Protein AF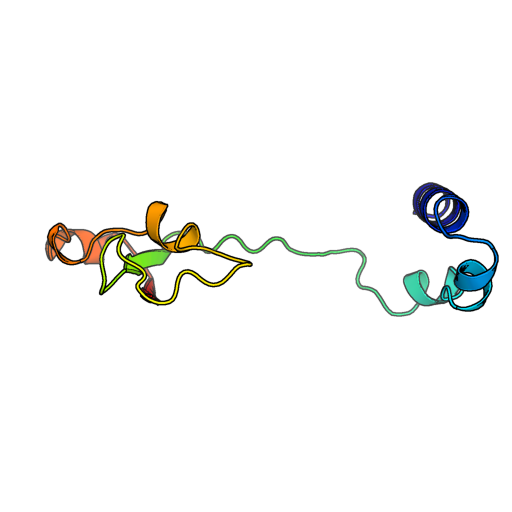-K2C5R1-F1 (afdb_monomer)

Secondary structure (DSSP, 8-state):
-HHHHHHHHHHS-HHHHTTSPPTTHHHHS--S-------TTEEEEETTTT--SS--TTTTTGGGGGSEEGGG--GGGGGG-SEEEEE--

Structure (mmCIF, N/CA/C/O backbone):
data_AF-K2C5R1-F1
#
_entry.id   AF-K2C5R1-F1
#
loop_
_atom_site.group_PDB
_atom_site.id
_atom_site.type_symbol
_atom_site.label_atom_id
_atom_site.label_alt_id
_atom_site.label_comp_id
_atom_site.label_asym_id
_atom_site.label_entity_id
_atom_site.label_seq_id
_atom_site.pdbx_PDB_ins_code
_atom_site.Cartn_x
_atom_site.Cartn_y
_atom_site.Cartn_z
_atom_site.occupancy
_atom_site.B_iso_or_equiv
_atom_site.auth_seq_id
_atom_site.auth_comp_id
_atom_site.auth_asym_id
_atom_site.auth_atom_id
_atom_site.pdbx_PDB_model_num
ATOM 1 N N . MET A 1 1 ? -2.171 0.569 -31.944 1.00 71.25 1 MET A N 1
ATOM 2 C CA . MET A 1 1 ? -1.089 -0.310 -31.437 1.00 71.25 1 MET A CA 1
ATOM 3 C C . MET A 1 1 ? 0.123 -0.354 -32.360 1.00 71.25 1 MET A C 1
ATOM 5 O O . MET A 1 1 ? 1.216 -0.188 -31.844 1.00 71.25 1 MET A O 1
ATOM 9 N N . GLN A 1 2 ? -0.028 -0.501 -33.684 1.00 78.88 2 GLN A N 1
ATOM 10 C CA . GLN A 1 2 ? 1.117 -0.456 -34.618 1.00 78.88 2 GLN A CA 1
ATOM 11 C C . GLN A 1 2 ? 1.942 0.836 -34.511 1.00 78.88 2 GLN A C 1
ATOM 13 O O . GLN A 1 2 ? 3.164 0.771 -34.455 1.00 78.88 2 GLN A O 1
ATOM 18 N N . THR A 1 3 ? 1.282 1.993 -34.395 1.00 83.69 3 THR A N 1
ATOM 19 C CA . THR A 1 3 ? 1.954 3.291 -34.206 1.00 83.69 3 THR A CA 1
ATOM 20 C C . THR A 1 3 ? 2.791 3.326 -32.924 1.00 83.69 3 THR A C 1
ATOM 22 O O . THR A 1 3 ? 3.974 3.633 -32.981 1.00 83.69 3 THR A O 1
ATOM 25 N N . LEU A 1 4 ? 2.218 2.898 -31.791 1.00 81.06 4 LEU A N 1
ATOM 26 C CA . LEU A 1 4 ? 2.920 2.809 -30.505 1.00 81.06 4 LEU A CA 1
ATOM 27 C C . LEU A 1 4 ? 4.105 1.829 -30.558 1.00 81.06 4 LEU A C 1
ATOM 29 O O . LEU A 1 4 ? 5.162 2.111 -30.008 1.00 81.06 4 LEU A O 1
ATOM 33 N N . TYR A 1 5 ? 3.953 0.686 -31.232 1.00 87.06 5 TYR A N 1
ATOM 34 C CA . TYR A 1 5 ? 5.052 -0.262 -31.421 1.00 87.06 5 TYR A CA 1
ATOM 35 C C . TYR A 1 5 ? 6.204 0.355 -32.222 1.00 87.06 5 TYR A C 1
ATOM 37 O O . TYR A 1 5 ? 7.357 0.236 -31.816 1.00 87.06 5 TYR A O 1
ATOM 45 N N . ALA A 1 6 ? 5.905 1.054 -33.321 1.00 90.31 6 ALA A N 1
ATOM 46 C CA . ALA A 1 6 ? 6.917 1.733 -34.126 1.00 90.31 6 ALA A CA 1
ATOM 47 C C . ALA A 1 6 ? 7.634 2.840 -33.333 1.00 90.31 6 ALA A C 1
ATOM 49 O O . ALA A 1 6 ? 8.859 2.947 -33.397 1.00 90.31 6 ALA A O 1
ATOM 50 N N . GLU A 1 7 ? 6.892 3.615 -32.539 1.00 91.88 7 GLU A N 1
ATOM 51 C CA . GLU A 1 7 ? 7.448 4.633 -31.642 1.00 91.88 7 GLU A CA 1
ATOM 52 C C . GLU A 1 7 ? 8.393 4.012 -30.605 1.00 91.88 7 GLU A C 1
ATOM 54 O O . GLU A 1 7 ? 9.547 4.432 -30.498 1.00 91.88 7 GLU A O 1
ATOM 59 N N . LEU A 1 8 ? 7.957 2.960 -29.904 1.00 88.00 8 LEU A N 1
ATOM 60 C CA . LEU A 1 8 ? 8.776 2.245 -28.919 1.00 88.00 8 LEU A CA 1
ATOM 61 C C . LEU A 1 8 ? 10.029 1.628 -29.553 1.00 88.00 8 LEU A C 1
ATOM 63 O O . LEU A 1 8 ? 11.119 1.745 -28.998 1.00 88.00 8 LEU A O 1
ATOM 67 N N . LEU A 1 9 ? 9.905 1.025 -30.736 1.00 91.50 9 LEU A N 1
ATOM 68 C CA . LEU A 1 9 ? 11.033 0.439 -31.460 1.00 91.50 9 LEU A CA 1
ATOM 69 C C . LEU A 1 9 ? 12.044 1.508 -31.900 1.00 91.50 9 LEU A C 1
ATOM 71 O O . LEU A 1 9 ? 13.255 1.282 -31.857 1.00 91.50 9 LEU A O 1
ATOM 75 N N . SER A 1 10 ? 11.562 2.692 -32.288 1.00 93.06 10 SER A N 1
ATOM 76 C CA . SER A 1 10 ? 12.420 3.820 -32.662 1.00 93.06 10 SER A CA 1
ATOM 77 C C . SER A 1 10 ? 13.200 4.385 -31.470 1.00 93.06 10 SER A C 1
ATOM 79 O O . SER A 1 10 ? 14.360 4.770 -31.639 1.00 93.06 10 SER A O 1
ATOM 81 N N . ALA A 1 11 ? 12.604 4.348 -30.272 1.00 93.50 11 ALA A N 1
ATOM 82 C CA . ALA A 1 11 ? 13.218 4.784 -29.020 1.00 93.50 11 ALA A CA 1
ATOM 83 C C . ALA A 1 11 ? 14.310 3.824 -28.509 1.00 93.50 11 ALA A C 1
ATOM 85 O O . ALA A 1 11 ? 15.150 4.220 -27.700 1.00 93.50 11 ALA A O 1
ATOM 86 N N . LEU A 1 12 ? 14.335 2.574 -28.987 1.00 92.06 12 LEU A N 1
ATOM 87 C CA . LEU A 1 12 ? 15.399 1.620 -28.676 1.00 92.06 12 LEU A CA 1
ATOM 88 C C . LEU A 1 12 ? 16.677 1.923 -29.467 1.00 92.06 12 LEU A C 1
ATOM 90 O O . LEU A 1 12 ? 16.647 2.323 -30.638 1.00 92.06 12 LEU A O 1
ATOM 94 N N . SER A 1 13 ? 17.822 1.649 -28.837 1.00 93.31 13 SER A N 1
ATOM 95 C CA . SER A 1 13 ? 19.124 1.712 -29.501 1.00 93.31 13 SER A CA 1
ATOM 96 C C . SER A 1 13 ? 19.214 0.680 -30.636 1.00 93.31 13 SER A C 1
ATOM 98 O O . SER A 1 13 ? 18.554 -0.362 -30.570 1.00 93.31 13 SER A O 1
ATOM 100 N N . PRO A 1 14 ? 20.052 0.906 -31.667 1.00 89.19 14 PRO A N 1
ATOM 101 C CA . PRO A 1 14 ? 20.153 -0.005 -32.811 1.00 89.19 14 PRO A CA 1
ATOM 102 C C . PRO A 1 14 ? 20.431 -1.461 -32.421 1.00 89.19 14 PRO A C 1
ATOM 104 O O . PRO A 1 14 ? 19.866 -2.373 -33.012 1.00 89.19 14 PRO A O 1
ATOM 107 N N . GLN A 1 15 ? 21.246 -1.669 -31.383 1.00 91.25 15 GLN A N 1
ATOM 108 C CA . GLN A 1 15 ? 21.603 -2.994 -30.871 1.00 91.25 15 GLN A CA 1
ATOM 109 C C . GLN A 1 15 ? 20.428 -3.707 -30.188 1.00 91.25 15 GLN A C 1
ATOM 111 O O . GLN A 1 15 ? 20.380 -4.928 -30.174 1.00 91.25 15 GLN A O 1
ATOM 116 N N . MET A 1 16 ? 19.482 -2.960 -29.613 1.00 89.06 16 MET A N 1
ATOM 117 C CA . MET A 1 16 ? 18.340 -3.523 -28.884 1.00 89.06 16 MET A CA 1
ATOM 118 C C . MET A 1 16 ? 17.127 -3.786 -29.774 1.00 89.06 16 MET A C 1
ATOM 120 O O . MET A 1 16 ? 16.266 -4.580 -29.406 1.00 89.06 16 MET A O 1
ATOM 124 N N . ARG A 1 17 ? 17.065 -3.177 -30.963 1.00 89.94 17 ARG A N 1
ATOM 125 C CA . ARG A 1 17 ? 15.963 -3.393 -31.915 1.00 89.94 17 ARG A CA 1
ATOM 126 C C . ARG A 1 17 ? 15.884 -4.835 -32.409 1.00 89.94 17 ARG A C 1
ATOM 128 O O . ARG A 1 17 ? 14.784 -5.335 -32.587 1.00 89.94 17 ARG A O 1
ATOM 135 N N . SER A 1 18 ? 17.022 -5.512 -32.581 1.00 87.81 18 SER A N 1
ATOM 136 C CA . SER A 1 18 ? 17.062 -6.926 -32.989 1.00 87.81 18 SER A CA 1
ATOM 137 C C . SER A 1 18 ? 16.523 -7.885 -31.929 1.00 87.81 18 SER A C 1
ATOM 139 O O . SER A 1 18 ? 16.209 -9.026 -32.245 1.00 87.81 18 SER A O 1
ATOM 141 N N . SER A 1 19 ? 16.436 -7.433 -30.677 1.00 88.06 19 SER A N 1
ATOM 142 C CA . SER A 1 19 ? 15.891 -8.205 -29.559 1.00 88.06 19 SER A CA 1
ATOM 143 C C . SER A 1 19 ? 14.416 -7.895 -29.304 1.00 88.06 19 SER A C 1
ATOM 145 O O . SER A 1 19 ? 13.811 -8.494 -28.416 1.00 88.06 19 SER A O 1
ATOM 147 N N . ALA A 1 20 ? 13.837 -6.936 -30.034 1.00 86.88 20 ALA A N 1
ATOM 148 C CA . ALA A 1 20 ? 12.430 -6.614 -29.900 1.00 86.88 20 ALA A CA 1
ATOM 149 C C . ALA A 1 20 ? 11.584 -7.724 -30.549 1.00 86.88 20 ALA A C 1
ATOM 151 O O . ALA A 1 20 ? 11.881 -8.139 -31.670 1.00 86.88 20 ALA A O 1
ATOM 152 N N . PRO A 1 21 ? 10.524 -8.200 -29.879 1.00 85.38 21 PRO A N 1
ATOM 153 C CA . PRO A 1 21 ? 9.609 -9.173 -30.465 1.00 85.38 21 PRO A CA 1
ATOM 154 C C . PRO A 1 21 ? 8.912 -8.589 -31.701 1.00 85.38 21 PRO A C 1
ATOM 156 O O . PRO A 1 21 ? 8.626 -7.387 -31.763 1.00 85.38 21 PRO A O 1
ATOM 159 N N . GLU A 1 22 ? 8.610 -9.443 -32.677 1.00 87.44 22 GLU A N 1
ATOM 160 C CA . GLU A 1 22 ? 7.829 -9.059 -33.852 1.00 87.44 22 GLU A CA 1
ATOM 161 C C . GLU A 1 22 ? 6.432 -8.578 -33.449 1.00 87.44 22 GLU A C 1
ATOM 163 O O . GLU A 1 22 ? 5.806 -9.126 -32.538 1.00 87.44 22 GLU A O 1
ATOM 168 N N . PHE A 1 23 ? 5.907 -7.570 -34.154 1.00 82.44 23 PHE A N 1
ATOM 169 C CA . PHE A 1 23 ? 4.601 -6.988 -33.831 1.00 82.44 23 PHE A CA 1
ATOM 170 C C . PHE A 1 23 ? 3.467 -8.031 -33.786 1.00 82.44 23 PHE A C 1
ATOM 172 O O . PHE A 1 23 ? 2.558 -7.917 -32.964 1.00 82.44 23 PHE A O 1
ATOM 179 N N . ALA A 1 24 ? 3.530 -9.055 -34.646 1.00 83.25 24 ALA A N 1
ATOM 180 C CA . ALA A 1 24 ? 2.525 -10.114 -34.744 1.00 83.25 24 ALA A CA 1
ATOM 181 C C . ALA A 1 24 ? 2.314 -10.875 -33.420 1.00 83.25 24 ALA A C 1
ATOM 183 O O . ALA A 1 24 ? 1.182 -11.229 -33.095 1.00 83.25 24 ALA A O 1
ATOM 184 N N . ILE A 1 25 ? 3.363 -11.016 -32.600 1.00 78.94 25 ILE A N 1
ATOM 185 C CA . ILE A 1 25 ? 3.317 -11.718 -31.307 1.00 78.94 25 ILE A CA 1
ATOM 186 C C . ILE A 1 25 ? 2.331 -11.042 -30.338 1.00 78.94 25 ILE A C 1
ATOM 188 O O . ILE A 1 25 ? 1.660 -11.708 -29.552 1.00 78.94 25 ILE A O 1
ATOM 192 N N . PHE A 1 26 ? 2.174 -9.718 -30.428 1.00 72.44 26 PHE A N 1
ATOM 193 C CA . PHE A 1 26 ? 1.224 -8.970 -29.597 1.00 72.44 26 PHE A CA 1
ATOM 194 C C . PHE A 1 26 ? -0.231 -9.107 -30.058 1.00 72.44 26 PHE A C 1
ATOM 196 O O . PHE A 1 26 ? -1.142 -8.732 -29.315 1.00 72.44 26 PHE A O 1
ATOM 203 N N . ASN A 1 27 ? -0.455 -9.625 -31.266 1.00 70.75 27 ASN A N 1
ATOM 204 C CA . ASN A 1 27 ? -1.778 -9.789 -31.857 1.00 70.75 27 ASN A CA 1
ATOM 205 C C . ASN A 1 27 ? -2.346 -11.203 -31.647 1.00 70.75 27 ASN A C 1
ATOM 207 O O . ASN A 1 27 ? -3.559 -11.374 -31.685 1.00 70.75 27 ASN A O 1
ATOM 211 N N . GLU A 1 28 ? -1.490 -12.202 -31.405 1.00 67.25 28 GLU A N 1
ATOM 212 C CA . GLU A 1 28 ? -1.896 -13.616 -31.337 1.00 67.25 28 GLU A CA 1
ATOM 213 C C . GLU A 1 28 ? -2.136 -14.141 -29.910 1.00 67.25 28 GLU A C 1
ATOM 215 O O . GLU A 1 28 ? -2.881 -15.105 -29.733 1.00 67.25 28 GLU A O 1
ATOM 220 N N . HIS A 1 29 ? -1.573 -13.504 -28.872 1.00 58.44 29 HIS A N 1
ATOM 221 C CA . HIS A 1 29 ? -1.613 -14.047 -27.500 1.00 58.44 29 HIS A CA 1
ATOM 222 C C . HIS A 1 29 ? -1.983 -13.062 -26.390 1.00 58.44 29 HIS A C 1
ATOM 224 O O . HIS A 1 29 ? -2.020 -13.441 -25.219 1.00 58.44 29 HIS A O 1
ATOM 230 N N . THR A 1 30 ? -2.296 -11.815 -26.725 1.00 59.62 30 THR A N 1
ATOM 231 C CA . THR A 1 30 ? -2.635 -10.812 -25.715 1.00 59.62 30 THR A CA 1
ATOM 232 C C . THR A 1 30 ? -4.136 -10.569 -25.748 1.00 59.62 30 THR A C 1
ATOM 234 O O . THR A 1 30 ? -4.613 -10.006 -26.736 1.00 59.62 30 THR A O 1
ATOM 237 N N . PRO A 1 31 ? -4.918 -10.923 -24.707 1.00 57.94 31 PRO A N 1
ATOM 238 C CA . PRO A 1 31 ? -6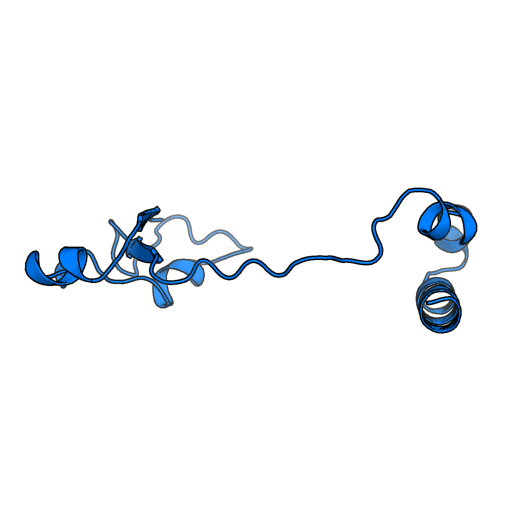.219 -10.294 -24.565 1.00 57.94 31 PRO A CA 1
ATOM 239 C C . PRO A 1 31 ? -5.961 -8.785 -24.585 1.00 57.94 31 PRO A C 1
ATOM 241 O O . PRO A 1 31 ? -5.153 -8.284 -23.804 1.00 57.94 31 PRO A O 1
ATOM 244 N N . HIS A 1 32 ? -6.587 -8.061 -25.517 1.00 61.03 32 HIS A N 1
ATOM 245 C CA . HIS A 1 32 ? -6.425 -6.609 -25.705 1.00 61.03 32 HIS A CA 1
ATOM 246 C C . HIS A 1 32 ? -6.990 -5.783 -24.532 1.00 61.03 32 HIS A C 1
ATOM 248 O O . HIS A 1 32 ? -7.405 -4.637 -24.695 1.00 61.03 32 HIS A O 1
ATOM 254 N N . TYR A 1 33 ? -7.037 -6.376 -23.345 1.00 63.88 33 TYR A N 1
ATOM 255 C CA . TYR A 1 33 ? -7.692 -5.877 -22.165 1.00 63.88 33 TYR A CA 1
ATOM 256 C C . TYR A 1 33 ? -6.809 -6.154 -20.949 1.00 63.88 33 TYR A C 1
ATOM 258 O O . TYR A 1 33 ? -6.723 -7.274 -20.449 1.00 63.88 33 TYR A O 1
ATOM 266 N N . LEU A 1 34 ? -6.127 -5.107 -20.495 1.00 67.88 34 LEU A N 1
ATOM 267 C CA . LEU A 1 34 ? -5.573 -5.044 -19.151 1.00 67.88 34 LEU A CA 1
ATOM 268 C C . LEU A 1 34 ? -6.663 -4.462 -18.263 1.00 67.88 34 LEU A C 1
ATOM 270 O O . LEU A 1 34 ? -6.916 -3.257 -18.309 1.00 6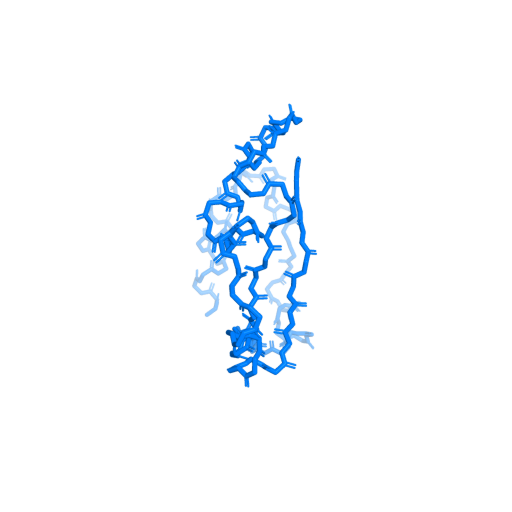7.88 34 LEU A O 1
ATOM 274 N N . ASP A 1 35 ? -7.316 -5.317 -17.481 1.00 69.06 35 ASP A N 1
ATOM 275 C CA . ASP A 1 35 ? -8.272 -4.826 -16.503 1.00 69.06 35 ASP A CA 1
ATOM 276 C C . ASP A 1 35 ? -7.511 -4.205 -15.333 1.00 69.06 35 ASP A C 1
ATOM 278 O O . ASP A 1 35 ? -6.710 -4.860 -14.654 1.00 69.06 35 ASP A O 1
ATOM 282 N N . LYS A 1 36 ? -7.733 -2.913 -15.102 1.00 71.06 36 LYS A N 1
ATOM 283 C CA . LYS A 1 36 ? -7.196 -2.253 -13.918 1.00 71.06 36 LYS A CA 1
ATOM 284 C C . LYS A 1 36 ? -8.150 -2.539 -12.771 1.00 71.06 36 LYS A C 1
ATOM 286 O O . LYS A 1 36 ? -9.034 -1.740 -12.468 1.00 71.06 36 LYS A O 1
ATOM 291 N N . ILE A 1 37 ? -7.930 -3.663 -12.101 1.00 72.06 37 ILE A N 1
ATOM 292 C CA . ILE A 1 37 ? -8.658 -3.974 -10.876 1.00 72.06 37 ILE A CA 1
ATOM 293 C C . ILE A 1 37 ? -8.148 -3.046 -9.775 1.00 72.06 37 ILE A C 1
ATOM 295 O O . ILE A 1 37 ? -7.052 -3.212 -9.244 1.00 72.06 37 ILE A O 1
ATOM 299 N N . CYS A 1 38 ? -8.958 -2.048 -9.438 1.00 71.69 38 CYS A N 1
ATOM 300 C CA . CYS A 1 38 ? -8.818 -1.289 -8.205 1.00 71.69 38 CYS A CA 1
ATOM 301 C C . CYS A 1 38 ? -9.688 -1.985 -7.154 1.00 71.69 38 CYS A C 1
ATOM 303 O O . CYS A 1 38 ? -10.913 -1.912 -7.281 1.00 71.69 38 CYS A O 1
ATOM 305 N N . PRO A 1 39 ? -9.112 -2.657 -6.139 1.00 75.56 39 PRO A N 1
ATOM 306 C CA . PRO A 1 39 ? -9.901 -3.253 -5.071 1.00 75.56 39 PRO A CA 1
ATOM 307 C C . PRO A 1 39 ? -10.781 -2.176 -4.431 1.00 75.56 39 PRO A C 1
ATOM 309 O O . PRO A 1 39 ? -10.287 -1.250 -3.786 1.00 75.56 39 PRO A O 1
ATOM 312 N N . ALA A 1 40 ? -12.088 -2.263 -4.657 1.00 81.19 40 ALA A N 1
ATOM 313 C CA . ALA A 1 40 ? -13.050 -1.408 -3.988 1.00 81.19 40 ALA A CA 1
ATOM 314 C C . ALA A 1 40 ? -13.278 -1.965 -2.580 1.00 81.19 40 ALA A C 1
ATOM 316 O O . ALA A 1 40 ? -13.335 -3.177 -2.397 1.00 81.19 40 ALA A O 1
ATOM 317 N N . LYS A 1 41 ? -13.402 -1.082 -1.583 1.00 90.94 41 LYS A N 1
ATOM 318 C CA . LYS A 1 41 ? -13.680 -1.459 -0.185 1.00 90.94 41 LYS A CA 1
ATOM 319 C C . LYS A 1 41 ? -12.650 -2.401 0.465 1.00 90.94 41 LYS A C 1
ATOM 321 O O . LYS A 1 41 ? -12.985 -3.096 1.423 1.00 90.94 41 LYS A O 1
ATOM 326 N N . THR A 1 42 ? -11.388 -2.350 0.039 1.00 93.50 42 THR A N 1
ATOM 327 C CA . THR A 1 42 ? -10.266 -2.915 0.805 1.00 93.50 42 THR A CA 1
ATOM 328 C C . THR A 1 42 ? -9.597 -1.817 1.624 1.00 93.50 42 THR A C 1
ATOM 330 O O . THR A 1 42 ? -9.105 -0.841 1.058 1.00 93.50 42 THR A O 1
ATOM 333 N N . LEU A 1 43 ? -9.550 -1.969 2.948 1.00 94.50 43 LEU A N 1
ATOM 334 C CA . LEU A 1 43 ? -8.786 -1.064 3.808 1.00 94.50 43 LEU A CA 1
ATOM 335 C C . LEU A 1 43 ? -7.327 -1.516 3.874 1.00 94.50 43 LEU A C 1
ATOM 337 O O . LEU A 1 43 ? -7.039 -2.629 4.306 1.00 94.50 43 LEU A O 1
ATOM 341 N N . SER A 1 44 ? -6.398 -0.640 3.508 1.00 94.88 44 SER A N 1
ATOM 342 C CA . SER A 1 44 ? -4.964 -0.885 3.687 1.00 94.88 44 SER A CA 1
ATOM 343 C C . SER A 1 44 ? -4.515 -0.386 5.057 1.00 94.88 44 SER A C 1
ATOM 345 O O . SER A 1 44 ? -4.605 0.811 5.322 1.00 94.88 44 SER A O 1
ATOM 347 N N . VAL A 1 45 ? -4.012 -1.278 5.911 1.00 96.44 45 VAL A N 1
ATOM 348 C CA . VAL A 1 45 ? -3.538 -0.978 7.272 1.00 96.44 45 VAL A CA 1
ATOM 349 C C . VAL A 1 45 ? -2.050 -1.295 7.401 1.00 96.44 45 VAL A C 1
ATOM 351 O O . VAL A 1 45 ? -1.609 -2.396 7.064 1.00 96.44 45 VAL A O 1
ATOM 354 N N . SER A 1 46 ? -1.279 -0.337 7.911 1.00 97.31 46 SER A N 1
ATOM 355 C CA . SER A 1 46 ? 0.126 -0.544 8.261 1.00 97.31 46 SER A CA 1
ATOM 356 C C . SER A 1 46 ? 0.265 -0.859 9.747 1.00 97.31 46 SER A C 1
ATOM 358 O O . SER A 1 46 ? -0.214 -0.098 10.588 1.00 97.31 46 SER A O 1
ATOM 360 N N . VAL A 1 47 ? 0.951 -1.953 10.080 1.00 96.69 47 VAL A N 1
ATOM 361 C CA . VAL A 1 47 ? 1.233 -2.345 11.475 1.00 96.69 47 VAL A CA 1
ATOM 362 C C . VAL A 1 47 ? 2.432 -1.612 12.072 1.00 96.69 47 VAL A C 1
ATOM 364 O O . VAL A 1 47 ? 2.627 -1.646 13.283 1.00 96.69 47 VAL A O 1
ATOM 367 N N . THR A 1 48 ? 3.224 -0.943 11.233 1.00 96.50 48 THR A N 1
ATOM 368 C CA . THR A 1 48 ? 4.337 -0.072 11.640 1.00 96.50 48 THR A CA 1
ATOM 369 C C . THR A 1 48 ? 3.995 1.405 11.448 1.00 96.50 48 THR A C 1
ATOM 371 O O . THR A 1 48 ? 4.881 2.256 11.425 1.00 96.50 48 THR A O 1
ATOM 374 N N . ASP A 1 49 ? 2.704 1.724 11.301 1.00 95.94 49 ASP A N 1
ATOM 375 C CA . ASP A 1 49 ? 2.218 3.059 10.962 1.00 95.94 49 ASP A CA 1
ATOM 376 C C . ASP A 1 49 ? 2.934 3.608 9.710 1.00 95.94 49 ASP A C 1
ATOM 378 O O . ASP A 1 49 ? 2.851 2.998 8.644 1.00 95.94 49 ASP A O 1
ATOM 382 N N . HIS A 1 50 ? 3.648 4.732 9.798 1.00 94.50 50 HIS A N 1
ATOM 383 C CA . HIS A 1 50 ? 4.402 5.298 8.670 1.00 94.50 50 HIS A CA 1
ATOM 384 C C . HIS A 1 50 ? 5.909 5.021 8.736 1.00 94.50 50 HIS A C 1
ATOM 386 O O . HIS A 1 50 ? 6.666 5.517 7.898 1.00 94.50 50 HIS A O 1
ATOM 392 N N . GLU A 1 51 ? 6.351 4.230 9.711 1.00 94.81 51 GLU A N 1
ATOM 393 C CA . GLU A 1 51 ? 7.760 3.925 9.917 1.00 94.81 51 GLU A CA 1
ATOM 394 C C . GLU A 1 51 ? 8.193 2.734 9.061 1.00 94.81 51 GLU A C 1
ATOM 396 O O . GLU A 1 51 ? 7.549 1.685 9.048 1.00 94.81 51 GLU A O 1
ATOM 401 N N . CYS A 1 52 ? 9.321 2.902 8.367 1.00 95.25 52 CYS A N 1
ATOM 402 C CA . CYS A 1 52 ? 10.026 1.828 7.677 1.00 95.25 52 CYS A CA 1
ATOM 403 C C . CYS A 1 52 ? 11.518 1.922 7.989 1.00 95.25 52 CYS A C 1
ATOM 405 O O . CYS A 1 52 ? 12.190 2.883 7.595 1.00 95.25 52 CYS A O 1
ATOM 407 N N . ARG A 1 53 ? 12.051 0.926 8.703 1.00 94.44 53 ARG A N 1
ATOM 408 C CA . ARG A 1 53 ? 13.450 0.951 9.169 1.00 94.44 53 ARG A CA 1
ATOM 409 C C . ARG A 1 53 ? 14.433 0.648 8.052 1.00 94.44 53 ARG A C 1
ATOM 411 O O . AR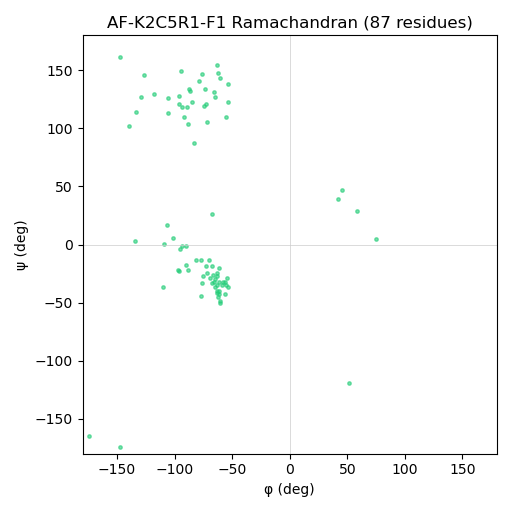G A 1 53 ? 15.538 1.183 8.051 1.00 94.44 53 ARG A O 1
ATOM 418 N N . GLN A 1 54 ? 14.031 -0.199 7.107 1.00 93.00 54 GLN A N 1
ATOM 419 C CA . GLN A 1 54 ? 14.929 -0.692 6.068 1.00 93.00 54 GLN A CA 1
ATOM 420 C C . GLN A 1 54 ? 15.226 0.353 4.985 1.00 93.00 54 GLN A C 1
ATOM 422 O O . GLN A 1 54 ? 16.291 0.301 4.376 1.00 93.00 54 GLN A O 1
ATOM 427 N N . LYS A 1 55 ? 14.310 1.308 4.752 1.00 90.94 55 LYS A N 1
ATOM 428 C CA . LYS A 1 55 ? 14.463 2.412 3.782 1.00 90.94 55 LYS A CA 1
ATOM 429 C C . LYS A 1 55 ? 15.010 1.952 2.419 1.00 90.94 55 LYS A C 1
ATOM 431 O O . LYS A 1 55 ? 15.925 2.558 1.865 1.00 90.94 55 LYS A O 1
ATOM 436 N N . CYS A 1 56 ? 14.447 0.868 1.878 1.00 95.44 56 CYS A N 1
ATOM 437 C CA . CYS A 1 56 ? 14.866 0.296 0.597 1.00 95.44 56 CYS A CA 1
ATOM 438 C C . CYS A 1 56 ? 14.855 1.355 -0.515 1.00 95.44 56 CYS A C 1
ATOM 440 O O . CYS A 1 56 ? 13.885 2.101 -0.624 1.00 95.44 56 CYS A O 1
ATOM 442 N N . ALA A 1 57 ? 15.866 1.362 -1.390 1.00 95.31 57 ALA A N 1
ATOM 443 C CA . ALA A 1 57 ? 16.029 2.382 -2.435 1.00 95.31 57 ALA A CA 1
ATOM 444 C C . ALA A 1 57 ? 14.802 2.556 -3.355 1.00 95.31 57 ALA A C 1
ATOM 446 O O . ALA A 1 57 ? 14.566 3.645 -3.866 1.00 95.31 57 ALA A O 1
ATOM 447 N N . HIS A 1 58 ? 14.011 1.497 -3.552 1.00 91.31 58 HIS A N 1
ATOM 448 C CA . HIS A 1 58 ? 12.823 1.530 -4.403 1.00 91.31 58 HIS A CA 1
ATOM 449 C C . HIS A 1 58 ? 11.611 2.208 -3.748 1.00 91.31 58 HIS A C 1
ATOM 451 O O . HIS A 1 58 ? 10.925 2.992 -4.396 1.00 91.31 58 HIS A O 1
ATOM 457 N N . CYS A 1 59 ? 11.325 1.903 -2.476 1.00 94.25 59 CYS A N 1
ATOM 458 C CA . CYS A 1 59 ? 10.110 2.382 -1.815 1.00 94.25 59 CYS A CA 1
ATOM 459 C C . CYS A 1 59 ? 10.383 3.431 -0.735 1.00 94.25 59 CYS A C 1
ATOM 461 O O . CYS A 1 59 ? 9.573 4.331 -0.567 1.00 94.25 59 CYS A O 1
ATOM 463 N N . SER A 1 60 ? 11.478 3.321 0.023 1.00 92.38 60 SER A N 1
ATOM 464 C CA . SER A 1 60 ? 11.830 4.177 1.165 1.00 92.38 60 SER A CA 1
ATOM 465 C C . SER A 1 60 ? 10.641 4.516 2.089 1.00 92.38 60 SER A C 1
ATOM 467 O O . SER A 1 60 ? 10.491 5.654 2.537 1.00 92.38 60 SER A O 1
ATOM 469 N N . GLY A 1 61 ? 9.752 3.547 2.336 1.00 93.00 61 GLY A N 1
ATOM 470 C CA . GLY A 1 61 ? 8.548 3.731 3.158 1.00 93.00 61 GLY A CA 1
ATOM 471 C C . GLY A 1 61 ? 7.401 4.510 2.496 1.00 93.00 61 GLY A C 1
ATOM 472 O O . GLY A 1 61 ? 6.380 4.746 3.135 1.00 93.00 61 GLY A O 1
ATOM 473 N N . HIS A 1 62 ? 7.503 4.895 1.219 1.00 94.69 62 HIS A N 1
ATOM 474 C CA . HIS A 1 62 ? 6.452 5.651 0.529 1.00 94.69 62 HIS A CA 1
ATOM 475 C C . HIS A 1 62 ? 5.100 4.934 0.504 1.00 94.69 62 HIS A C 1
ATOM 477 O O . HIS A 1 62 ? 4.076 5.601 0.628 1.00 94.69 62 HIS A O 1
ATOM 483 N N . TYR A 1 63 ? 5.080 3.603 0.398 1.00 91.12 63 TYR A N 1
ATOM 484 C CA . TYR A 1 63 ? 3.826 2.846 0.391 1.00 91.12 63 TYR A CA 1
ATOM 485 C C . TYR A 1 63 ? 3.062 2.943 1.714 1.00 91.12 63 TYR A C 1
ATOM 487 O O . TYR A 1 63 ? 1.835 2.953 1.698 1.00 91.12 63 TYR A O 1
ATOM 495 N N . LEU A 1 64 ? 3.761 3.108 2.842 1.00 95.00 64 LEU A N 1
ATOM 496 C CA . LEU A 1 64 ? 3.128 3.213 4.157 1.00 95.00 64 LEU A CA 1
ATOM 497 C C . LEU A 1 64 ? 2.393 4.543 4.352 1.00 95.00 64 LEU A C 1
ATOM 499 O O . LEU A 1 64 ? 1.453 4.609 5.138 1.00 95.00 64 LEU A O 1
ATOM 503 N N . LYS A 1 65 ? 2.774 5.603 3.623 1.00 93.00 65 LYS A N 1
ATOM 504 C CA . LYS A 1 65 ? 2.164 6.943 3.738 1.00 93.00 65 LYS A CA 1
ATOM 505 C C . LYS A 1 65 ? 0.686 6.966 3.341 1.00 93.00 65 LYS A C 1
ATOM 507 O O . LYS A 1 65 ? -0.053 7.820 3.811 1.00 93.00 65 LYS A O 1
ATOM 512 N N . GLY A 1 66 ? 0.269 6.055 2.462 1.00 91.56 66 GLY A N 1
ATOM 513 C CA . GLY A 1 66 ? -1.122 5.930 2.019 1.00 91.56 66 GLY A CA 1
ATOM 514 C C . GLY A 1 66 ? -1.949 4.924 2.821 1.00 91.56 66 GLY A C 1
ATOM 515 O O . GLY A 1 66 ? -3.122 4.734 2.512 1.00 91.56 66 GLY A O 1
ATOM 516 N N . MET A 1 67 ? -1.352 4.245 3.805 1.00 94.88 67 MET A N 1
ATOM 517 C CA . MET A 1 67 ? -2.030 3.227 4.606 1.00 94.88 67 MET A CA 1
ATOM 518 C C . MET A 1 67 ? -2.595 3.827 5.894 1.00 94.88 67 MET A C 1
ATOM 520 O O . MET A 1 67 ? -2.022 4.746 6.476 1.00 94.88 67 MET A O 1
ATOM 524 N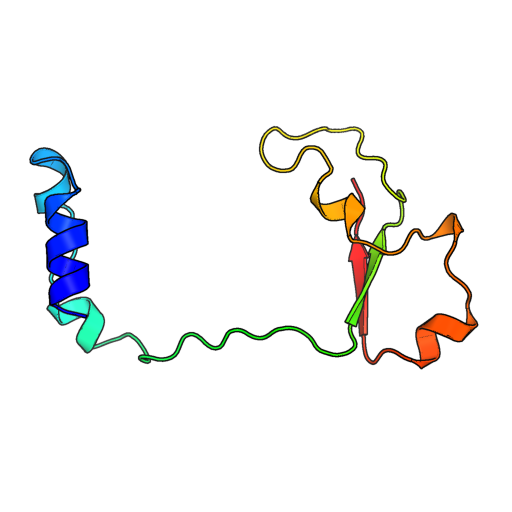 N . GLN A 1 68 ? -3.704 3.266 6.370 1.00 95.94 68 GLN A N 1
ATOM 525 C CA . GLN A 1 68 ? -4.258 3.570 7.682 1.00 95.94 68 GLN A CA 1
ATOM 526 C C . GLN A 1 68 ? -3.280 3.113 8.772 1.00 95.94 68 GLN A C 1
ATOM 528 O O . GLN A 1 68 ? -2.878 1.949 8.807 1.00 95.94 68 GLN A O 1
ATOM 533 N N . MET A 1 69 ? -2.930 4.024 9.680 1.00 96.50 69 MET A N 1
ATOM 534 C CA . MET A 1 69 ? -2.122 3.719 10.861 1.00 96.50 69 MET A CA 1
ATOM 535 C C . MET A 1 69 ? -2.898 2.796 11.801 1.00 96.50 69 MET A C 1
ATOM 537 O O . MET A 1 69 ? -4.060 3.080 12.125 1.00 96.50 69 MET A O 1
ATOM 541 N N . LEU A 1 70 ? -2.255 1.720 12.257 1.00 96.00 70 LEU A N 1
ATOM 542 C CA . LEU A 1 70 ? -2.829 0.795 13.230 1.00 96.00 70 LEU A CA 1
ATOM 543 C C . LEU A 1 70 ? -3.099 1.508 14.5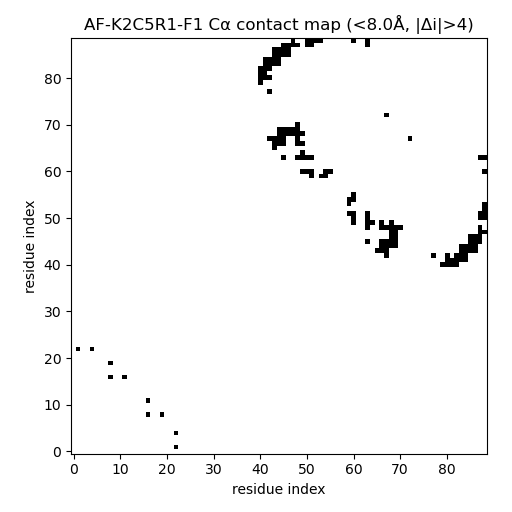57 1.00 96.00 70 LEU A C 1
ATOM 545 O O . LEU A 1 70 ? -4.159 1.309 15.146 1.00 96.00 70 LEU A O 1
ATOM 549 N N . SER A 1 71 ? -2.195 2.394 14.986 1.00 95.88 71 SER A N 1
ATOM 550 C CA . SER A 1 71 ? -2.343 3.163 16.233 1.00 95.88 71 SER A CA 1
ATOM 551 C C . SER A 1 71 ? -3.571 4.082 16.257 1.00 95.88 71 SER A C 1
ATOM 553 O O . SER A 1 71 ? -4.050 4.454 17.326 1.00 95.88 71 SER A O 1
ATOM 555 N N . GLN A 1 72 ? -4.112 4.424 15.086 1.00 95.44 72 GLN A N 1
ATOM 556 C CA . GLN A 1 72 ? -5.278 5.297 14.927 1.00 95.44 72 GLN A CA 1
ATOM 557 C C . GLN A 1 72 ? -6.530 4.543 14.455 1.00 95.44 72 GLN A C 1
ATOM 559 O O . GLN A 1 72 ? -7.591 5.146 14.259 1.00 95.44 72 GLN A O 1
ATOM 564 N N . LEU A 1 73 ? -6.425 3.228 14.253 1.00 94.38 73 LEU A N 1
ATOM 565 C CA . LEU A 1 73 ? -7.511 2.417 13.729 1.00 94.38 73 LEU A CA 1
ATOM 566 C C . LEU A 1 73 ? -8.598 2.223 14.793 1.00 94.38 73 LEU A C 1
ATOM 568 O O . LEU A 1 73 ? -8.375 1.647 15.856 1.00 94.38 73 LEU A O 1
ATOM 572 N N . LYS A 1 74 ? -9.820 2.659 14.480 1.00 93.94 74 LYS A N 1
ATOM 573 C CA . LYS A 1 74 ? -10.999 2.409 15.319 1.00 93.94 74 LYS A CA 1
ATOM 574 C C . LYS A 1 74 ? -11.631 1.074 14.928 1.00 93.94 74 LYS A C 1
ATOM 576 O O . LYS A 1 74 ? -11.891 0.833 13.753 1.00 93.94 74 LYS A O 1
ATOM 581 N N . THR A 1 75 ? -11.966 0.235 15.906 1.00 84.00 75 THR A N 1
ATOM 582 C CA . THR A 1 75 ? -12.587 -1.088 15.685 1.00 84.00 75 THR A CA 1
ATOM 583 C C . THR A 1 75 ? -13.889 -1.030 14.880 1.00 84.00 75 THR A C 1
ATOM 585 O O . THR A 1 75 ? -14.167 -1.936 14.099 1.00 84.00 75 THR A O 1
ATOM 588 N N . GLY A 1 76 ? -14.669 0.048 15.006 1.00 89.25 76 GLY A N 1
ATOM 589 C CA . GLY A 1 76 ? -15.886 0.256 14.211 1.00 89.25 76 GLY A CA 1
ATOM 590 C C . GLY A 1 76 ? -15.635 0.465 12.712 1.00 89.25 76 GLY A C 1
ATOM 591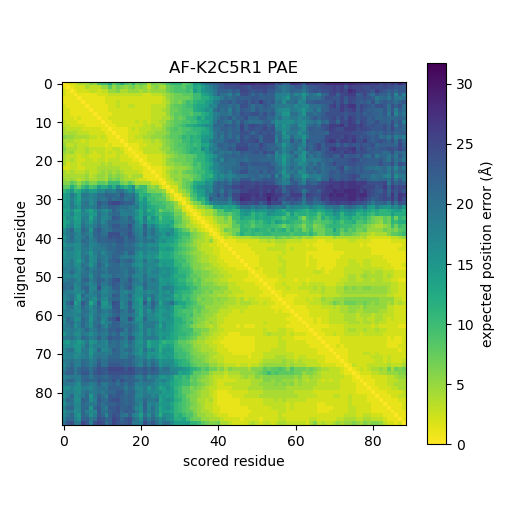 O O . GLY A 1 76 ? -16.492 0.119 11.904 1.00 89.25 76 GLY A O 1
ATOM 592 N N . THR A 1 77 ? -14.458 0.969 12.329 1.00 89.06 77 THR A N 1
ATOM 593 C CA . THR A 1 77 ? -14.109 1.288 10.935 1.00 89.06 77 THR A CA 1
ATOM 594 C C . THR A 1 77 ? -14.044 0.044 10.054 1.00 89.06 77 THR A C 1
ATOM 596 O O . THR A 1 77 ? -14.400 0.113 8.882 1.00 89.06 77 THR A O 1
ATOM 59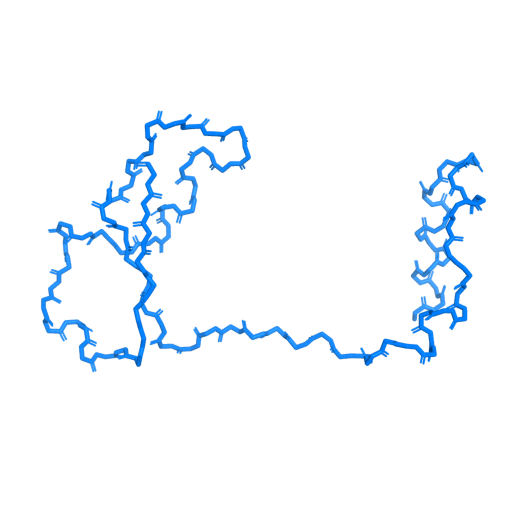9 N N . LEU A 1 78 ? -13.644 -1.101 10.614 1.00 90.19 78 LEU A N 1
ATOM 600 C CA . LEU A 1 78 ? -13.476 -2.353 9.870 1.00 90.19 78 LEU A CA 1
ATOM 601 C C . LEU A 1 78 ? -14.784 -2.880 9.266 1.00 90.19 78 LEU A C 1
ATOM 603 O O . LEU A 1 78 ? -14.747 -3.575 8.261 1.00 90.19 78 LEU A O 1
ATOM 607 N N . ARG A 1 79 ? -15.941 -2.511 9.830 1.00 92.94 79 ARG A N 1
ATOM 608 C CA . ARG A 1 79 ? -17.263 -2.937 9.335 1.00 92.94 79 ARG A CA 1
ATOM 609 C C . ARG A 1 79 ? -17.650 -2.310 7.990 1.00 92.94 79 ARG A C 1
ATOM 611 O O . ARG A 1 79 ? -18.611 -2.759 7.381 1.00 92.94 79 ARG A O 1
ATOM 618 N N . ASN A 1 80 ? -16.929 -1.279 7.547 1.00 93.75 80 ASN A N 1
ATOM 619 C CA . ASN A 1 80 ? -17.208 -0.563 6.299 1.00 93.75 80 ASN A CA 1
ATOM 620 C C . ASN A 1 80 ? -16.470 -1.149 5.083 1.00 93.75 80 ASN A C 1
ATOM 622 O O . ASN A 1 80 ? -16.602 -0.617 3.980 1.00 93.75 80 ASN A O 1
ATOM 626 N N . TYR A 1 81 ? -15.669 -2.197 5.287 1.00 94.44 81 TYR A N 1
ATOM 627 C CA . TYR A 1 81 ? -14.775 -2.764 4.284 1.00 94.44 81 TYR A CA 1
ATOM 628 C C . TYR A 1 81 ? -15.018 -4.264 4.138 1.00 94.44 81 TYR A C 1
ATOM 630 O O . TYR A 1 81 ? -15.303 -4.950 5.118 1.00 94.44 81 TYR A O 1
ATOM 638 N N . ASP A 1 82 ? -14.870 -4.763 2.914 1.00 94.69 82 ASP A N 1
ATOM 639 C CA . ASP A 1 82 ? -15.069 -6.179 2.585 1.00 94.69 82 ASP A CA 1
ATOM 640 C C . ASP A 1 82 ? -13.769 -6.980 2.776 1.00 94.69 82 ASP A C 1
ATOM 642 O O . ASP A 1 82 ? -13.792 -8.195 2.967 1.00 94.69 82 ASP A O 1
ATOM 646 N N . ALA A 1 83 ? -12.622 -6.293 2.752 1.00 93.50 83 ALA A N 1
ATOM 647 C CA . ALA A 1 83 ? -11.306 -6.881 2.955 1.00 93.50 83 ALA A CA 1
ATOM 648 C C . ALA A 1 83 ? -10.340 -5.909 3.650 1.00 93.50 83 ALA A C 1
ATOM 650 O O . ALA A 1 83 ? -10.522 -4.688 3.638 1.00 93.50 83 ALA A O 1
ATOM 651 N N . VAL A 1 84 ? -9.267 -6.462 4.222 1.00 94.25 84 VAL A N 1
ATOM 652 C CA . VAL A 1 84 ? -8.176 -5.698 4.839 1.00 94.25 84 VAL A CA 1
ATOM 653 C C . VAL A 1 84 ? -6.840 -6.186 4.286 1.00 94.25 84 VAL A C 1
ATOM 655 O O . VAL A 1 84 ? -6.541 -7.377 4.342 1.00 94.25 84 VAL A O 1
ATOM 658 N N . LEU A 1 85 ? -6.026 -5.263 3.777 1.00 93.94 85 LEU A N 1
ATOM 659 C CA . LEU A 1 85 ? -4.623 -5.503 3.443 1.00 93.94 85 LEU A CA 1
ATOM 660 C C . LEU A 1 85 ? -3.763 -5.096 4.640 1.00 93.94 85 LEU A C 1
ATOM 662 O O . LEU A 1 85 ? -3.748 -3.924 5.009 1.00 93.94 85 LEU A O 1
ATOM 666 N N . ILE A 1 86 ? -3.025 -6.042 5.218 1.00 95.75 86 ILE A N 1
ATOM 667 C CA . ILE A 1 86 ? -2.118 -5.797 6.346 1.00 95.75 86 ILE A CA 1
ATOM 668 C C . ILE A 1 86 ? -0.675 -5.821 5.833 1.00 95.75 86 ILE A C 1
ATOM 670 O O . ILE A 1 86 ? -0.268 -6.788 5.192 1.00 95.75 86 ILE A O 1
ATOM 674 N N . SER A 1 87 ? 0.092 -4.763 6.103 1.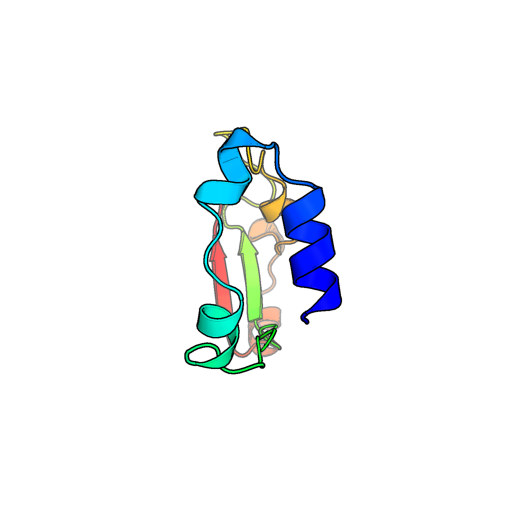00 95.00 87 SER A N 1
ATOM 675 C CA . SER A 1 87 ? 1.508 -4.646 5.714 1.00 95.00 87 SER A CA 1
ATOM 676 C C . SER A 1 87 ? 2.316 -3.841 6.747 1.00 95.00 87 SER A C 1
ATOM 678 O O . SER A 1 87 ? 1.784 -3.481 7.796 1.00 95.00 87 SER A O 1
ATOM 680 N N . GLY A 1 88 ? 3.590 -3.559 6.466 1.00 94.75 88 GLY A N 1
ATOM 681 C CA . GLY A 1 88 ? 4.494 -2.749 7.294 1.00 94.75 88 GLY A CA 1
ATOM 682 C C . GLY A 1 88 ? 5.842 -2.501 6.606 1.00 94.75 88 GLY A C 1
ATOM 683 O O . GLY A 1 88 ? 5.972 -2.721 5.397 1.00 94.75 88 GLY A O 1
ATOM 684 N N . GLY A 1 89 ? 6.848 -2.053 7.363 1.00 92.94 89 GLY A N 1
ATOM 685 C CA . GLY A 1 89 ? 8.215 -1.842 6.869 1.00 92.94 89 GLY A CA 1
ATOM 686 C C . GLY A 1 89 ? 9.255 -1.556 7.944 1.00 92.94 89 GLY A C 1
ATOM 687 O O . GLY A 1 89 ? 8.889 -1.338 9.115 1.00 92.94 89 GLY A O 1
#

Radius of gyration: 21.12 Å; Cα contacts (8 Å, |Δi|>4): 83; chains: 1; bounding box: 39×21×51 Å

Sequence (89 aa):
MQTLYAELLSALSPQMRSSAPEFAIFNEHTPHYLDKICPAKTLSVSVTDHECRQKCAHCSGHYLKGMQMLSQLKTGTLRNYDAVLISGG

Nearest PDB structures (foldseek):
  9bsl-assembly1_E  TM=4.986E-01  e=3.998E+00  Bacillus subtilis subsp. subtilis str. 168
  3r7b-assembly1_A  TM=2.342E-01  e=6.465E+00  Homo sapiens

Solvent-accessible surface area (backbone atoms only — not comparable to full-atom values): 5603 Å² total; per-residue (Å²): 106,70,67,60,50,53,52,56,50,66,74,40,55,82,83,52,46,81,72,52,79,63,74,65,62,62,71,76,73,49,76,97,64,83,79,81,81,70,79,76,50,51,47,46,34,12,76,42,32,65,50,35,83,77,51,47,93,88,54,55,38,55,74,32,70,79,29,45,36,50,95,74,60,56,81,76,61,60,78,76,36,85,43,74,46,80,50,70,79

Mean predicted aligned error: 11.13 Å

Foldseek 3Di:
DVVVVVVVLVVDDPVCNVVDDDPVVCVPPDPPDDDPDDDDQEAEEEAAQQDDPVCDPPCHSVVSVPHHYPVPDDPVVNVRGPHYHYYYD

pLDDT: mean 87.56, std 10.22, range [57.94, 97.31]